Protein AF-A0A376VS15-F1 (afdb_monomer)

Sequence (38 aa):
MFRGATLVNLDSKGRLSVPTRYREQLLENAAGQMVLHH

Foldseek 3Di:
DPDDPPVFDQDPVRDTDDDPVCQVVCCVPPVVDDDDDD

Mean predicted aligned error: 6.67 Å

Organism: Escherichia coli (NCBI:txid562)

InterPro domains:
  IPR007159 SpoVT-AbrB domain [PS51740] (5-38)
  IPR020603 MraZ domain [PF02381] (1-29)
  IPR035642 MraZ, N-terminal [cd16320] (3-36)
  IPR037914 SpoVT-AbrB domain superfamily [SSF89447] (1-36)
  IPR038619 MraZ superfamily [G3DSA:3.40.1550.20] (1-38)

pLDDT: mean 76.07, std 11.94, range [51.19, 92.0]

Secondary structure (DSSP, 8-state):
---S----PBPTTS-B---HHHHHHHHHHHTT------

Solvent-accessible surface area (backbone atoms only — not comparable to full-atom values): 2757 Å² total; per-residue (Å²): 132,95,83,71,92,67,90,60,64,65,45,100,83,73,49,70,66,78,57,74,90,50,50,62,58,32,41,74,77,44,75,64,59,82,85,87,81,133

Structure (mmCIF, N/CA/C/O backbone):
data_AF-A0A376VS15-F1
#
_entry.id   AF-A0A376VS15-F1
#
loop_
_atom_site.group_PDB
_atom_site.id
_atom_site.type_symbol
_atom_site.label_atom_id
_atom_site.label_alt_id
_atom_site.label_comp_id
_atom_site.label_asym_id
_atom_site.label_entity_id
_atom_site.label_seq_id
_atom_site.pdbx_PDB_ins_code
_atom_site.Cartn_x
_atom_site.Cartn_y
_atom_site.Cartn_z
_atom_site.occupancy
_atom_site.B_iso_or_equiv
_atom_site.auth_seq_id
_atom_site.auth_comp_id
_atom_site.auth_asym_id
_atom_site.auth_atom_id
_atom_site.pdbx_PDB_model_num
ATOM 1 N N . MET A 1 1 ? -12.431 0.202 -7.633 1.00 55.69 1 MET A N 1
ATOM 2 C CA . MET A 1 1 ? -11.312 0.255 -8.603 1.00 55.69 1 MET A CA 1
ATOM 3 C C . MET A 1 1 ? -10.620 1.603 -8.472 1.00 55.69 1 MET A C 1
ATOM 5 O O . MET A 1 1 ? -11.255 2.615 -8.739 1.00 55.69 1 MET A O 1
ATOM 9 N N .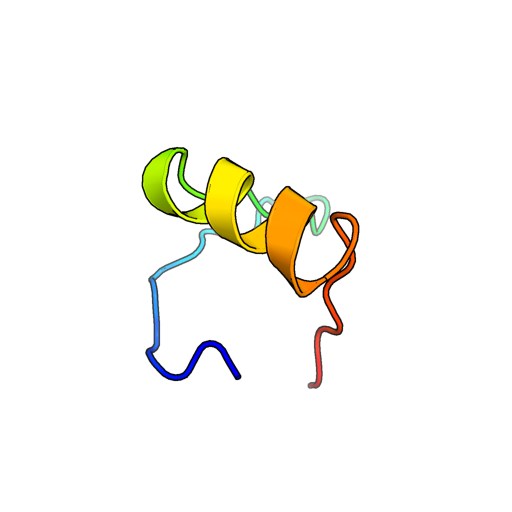 PHE A 1 2 ? -9.360 1.638 -8.029 1.00 55.28 2 PHE A N 1
ATOM 10 C CA . PHE A 1 2 ? -8.565 2.870 -8.044 1.00 55.28 2 PHE A CA 1
ATOM 11 C C . PHE A 1 2 ? -8.205 3.184 -9.499 1.00 55.28 2 PHE A C 1
ATOM 13 O O . PHE A 1 2 ? -7.401 2.481 -10.104 1.00 55.28 2 PHE A O 1
ATOM 20 N N . ARG A 1 3 ? -8.859 4.186 -10.092 1.00 51.19 3 ARG A N 1
ATOM 21 C CA . ARG A 1 3 ? -8.620 4.601 -11.478 1.00 51.19 3 ARG A CA 1
ATOM 22 C C . ARG A 1 3 ? -8.038 6.007 -11.458 1.00 51.19 3 ARG A C 1
ATOM 24 O O . ARG A 1 3 ? -8.702 6.956 -11.059 1.00 51.19 3 ARG A O 1
ATOM 31 N N . GLY A 1 4 ? -6.776 6.105 -11.846 1.00 52.53 4 GLY A N 1
ATOM 32 C CA . GLY A 1 4 ? -6.010 7.342 -11.873 1.00 52.53 4 GLY A CA 1
ATOM 33 C C . GLY A 1 4 ? -4.536 6.994 -11.811 1.00 52.53 4 GLY A C 1
ATOM 34 O O . GL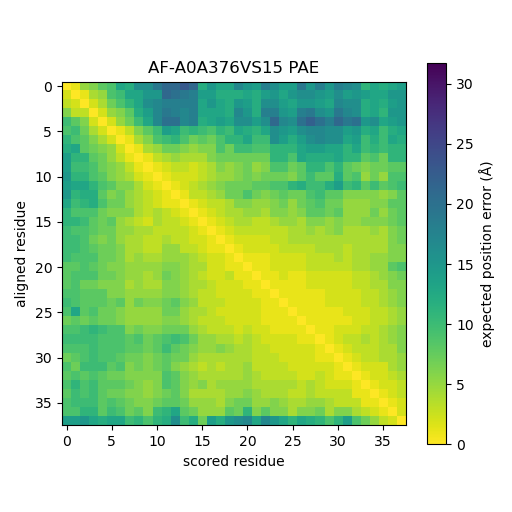Y A 1 4 ? -4.123 6.265 -10.908 1.00 52.53 4 GLY A O 1
ATOM 35 N N . ALA A 1 5 ? -3.758 7.487 -12.773 1.00 53.34 5 ALA A N 1
ATOM 36 C CA . ALA A 1 5 ? -2.304 7.412 -12.757 1.00 53.34 5 ALA A CA 1
ATOM 37 C C . ALA A 1 5 ? -1.786 8.261 -11.588 1.00 53.34 5 ALA A C 1
ATOM 39 O O . ALA A 1 5 ? -1.325 9.386 -11.752 1.00 53.34 5 ALA A O 1
ATOM 40 N N . THR A 1 6 ? -1.932 7.752 -10.367 1.00 57.31 6 THR A N 1
ATOM 41 C CA . THR A 1 6 ? -1.164 8.272 -9.246 1.00 57.31 6 THR A CA 1
ATOM 42 C C . THR A 1 6 ? 0.274 7.921 -9.590 1.00 57.31 6 THR A C 1
ATOM 44 O O . THR A 1 6 ? 0.568 6.753 -9.820 1.00 57.31 6 THR A O 1
ATOM 47 N N . LEU A 1 7 ? 1.149 8.918 -9.703 1.00 59.09 7 LEU A N 1
ATOM 48 C CA . LEU A 1 7 ? 2.588 8.706 -9.835 1.00 59.09 7 LEU A CA 1
ATOM 49 C C . LEU A 1 7 ? 3.079 8.024 -8.554 1.00 59.09 7 LEU A C 1
ATOM 51 O O . LEU A 1 7 ? 3.449 8.669 -7.576 1.00 59.09 7 LEU A O 1
ATOM 55 N N . VAL A 1 8 ? 2.992 6.701 -8.532 1.00 67.06 8 VAL A N 1
ATOM 56 C CA . VAL A 1 8 ? 3.573 5.861 -7.498 1.00 67.06 8 VAL A CA 1
ATOM 57 C C . VAL A 1 8 ? 4.967 5.498 -7.975 1.00 67.06 8 VAL A C 1
ATOM 59 O O . VAL A 1 8 ? 5.135 4.741 -8.926 1.00 67.06 8 VAL A O 1
ATOM 62 N N . ASN A 1 9 ? 5.968 6.110 -7.344 1.00 66.06 9 ASN A N 1
ATOM 63 C CA . ASN A 1 9 ? 7.362 5.802 -7.623 1.00 66.06 9 ASN A CA 1
ATOM 64 C C . ASN A 1 9 ? 7.648 4.351 -7.225 1.00 66.06 9 ASN A C 1
ATOM 66 O O . ASN A 1 9 ? 7.432 3.959 -6.074 1.00 66.06 9 ASN A O 1
ATOM 70 N N . LEU A 1 10 ? 8.129 3.581 -8.198 1.00 73.69 10 LEU A N 1
ATOM 71 C CA . LEU A 1 10 ? 8.665 2.244 -8.006 1.00 73.69 10 LEU A CA 1
ATOM 72 C C . LEU A 1 10 ? 10.154 2.387 -7.697 1.00 73.69 10 LEU A C 1
ATOM 74 O O . LEU A 1 10 ? 10.898 2.964 -8.4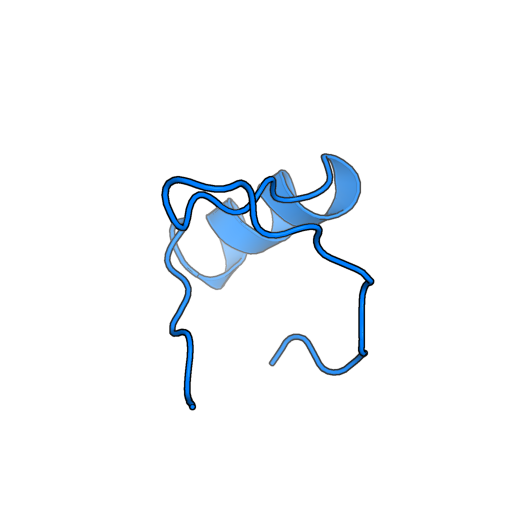92 1.00 73.69 10 LEU A O 1
ATOM 78 N N . ASP A 1 11 ? 10.589 1.914 -6.533 1.00 79.94 11 ASP A N 1
ATOM 79 C CA . ASP A 1 11 ? 12.015 1.923 -6.225 1.00 79.94 11 ASP A CA 1
ATOM 80 C C . ASP A 1 11 ? 12.773 0.836 -7.007 1.00 79.94 11 ASP A C 1
ATOM 82 O O . ASP A 1 11 ? 12.188 -0.051 -7.631 1.00 79.94 11 ASP A O 1
ATOM 86 N N . SER A 1 12 ? 14.105 0.883 -6.957 1.00 77.06 12 SER A N 1
ATOM 87 C CA . SER A 1 12 ? 14.990 -0.062 -7.654 1.00 77.06 12 SER A CA 1
ATOM 88 C C . SER A 1 12 ? 14.825 -1.528 -7.232 1.00 77.06 12 SER A C 1
ATOM 90 O O . SER A 1 12 ? 15.399 -2.412 -7.864 1.00 77.06 12 SER A O 1
ATOM 92 N N . LYS A 1 13 ? 14.054 -1.804 -6.175 1.00 80.50 13 LYS A N 1
ATOM 93 C CA . LYS A 1 13 ? 13.753 -3.151 -5.674 1.00 80.50 13 LYS A CA 1
ATOM 94 C C . LYS A 1 13 ? 12.323 -3.585 -5.999 1.00 80.50 13 LYS A C 1
ATOM 96 O O . LYS A 1 13 ? 11.873 -4.602 -5.479 1.00 80.50 13 LYS A O 1
ATOM 101 N N . GLY A 1 14 ? 11.602 -2.818 -6.816 1.00 76.88 14 GLY A N 1
ATOM 102 C CA . GLY A 1 14 ? 10.214 -3.109 -7.155 1.00 76.88 14 GLY A CA 1
ATOM 103 C C . GLY A 1 14 ? 9.238 -2.839 -6.008 1.00 76.88 14 GLY A C 1
ATOM 104 O O . GLY A 1 14 ? 8.128 -3.368 -6.024 1.00 76.88 14 GLY A O 1
ATOM 105 N N . ARG A 1 15 ? 9.618 -2.042 -4.997 1.00 81.38 15 ARG A N 1
ATOM 106 C CA . ARG A 1 15 ? 8.698 -1.661 -3.915 1.00 81.38 15 ARG A CA 1
ATOM 107 C C . ARG A 1 15 ? 7.954 -0.392 -4.294 1.00 81.38 15 ARG A C 1
ATOM 109 O O . ARG A 1 15 ? 8.533 0.561 -4.814 1.00 81.38 15 ARG A O 1
ATOM 116 N N . LEU A 1 16 ? 6.668 -0.378 -3.971 1.00 80.44 16 LEU A N 1
ATOM 117 C CA . LEU A 1 16 ? 5.766 0.730 -4.236 1.00 80.44 16 LEU A CA 1
ATOM 118 C C . LEU A 1 16 ? 5.316 1.351 -2.915 1.00 80.44 16 LEU A C 1
ATOM 120 O O . LEU A 1 16 ? 4.816 0.663 -2.025 1.00 80.44 16 LEU A O 1
ATOM 124 N N . SER A 1 17 ? 5.487 2.665 -2.783 1.00 81.56 17 SER A N 1
ATOM 125 C CA . SER A 1 17 ? 5.000 3.396 -1.611 1.00 81.56 17 SER A CA 1
ATOM 126 C C . SER A 1 17 ? 3.561 3.846 -1.830 1.00 81.56 17 SER A C 1
ATOM 128 O O . SER A 1 17 ? 3.305 4.755 -2.615 1.00 81.56 17 SER A O 1
ATOM 130 N N . VAL A 1 18 ? 2.615 3.243 -1.110 1.00 81.50 18 VAL A N 1
ATOM 131 C CA . VAL A 1 18 ? 1.209 3.672 -1.135 1.00 81.50 18 VAL A CA 1
ATOM 132 C C . VAL A 1 18 ? 1.075 5.024 -0.416 1.00 81.50 18 VAL A C 1
ATOM 134 O O . VAL A 1 18 ? 1.468 5.107 0.751 1.00 81.50 18 VAL A O 1
ATOM 137 N N . PRO A 1 19 ? 0.529 6.084 -1.046 1.00 82.94 19 PRO A N 1
ATOM 138 C CA . PRO A 1 19 ? 0.300 7.367 -0.381 1.00 82.94 19 PRO A CA 1
ATOM 139 C C . PRO A 1 19 ? -0.639 7.238 0.824 1.00 82.94 19 PRO A C 1
ATOM 141 O O . PRO A 1 19 ? -1.635 6.519 0.763 1.00 82.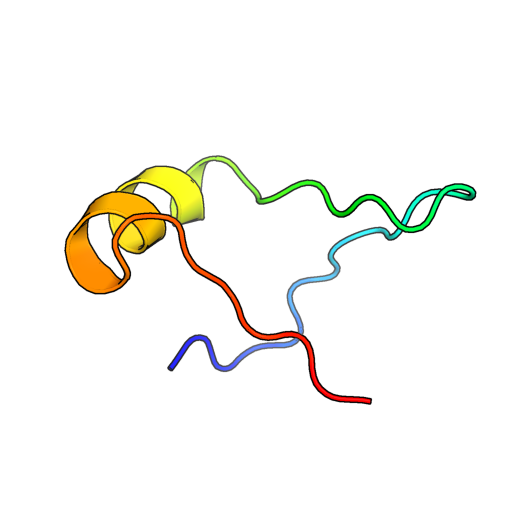94 19 PRO A O 1
ATOM 144 N N . THR A 1 20 ? -0.370 7.984 1.902 1.00 85.12 20 THR A N 1
ATOM 145 C CA . THR A 1 20 ? -1.108 7.881 3.177 1.00 85.12 20 THR A CA 1
ATOM 146 C C . THR A 1 20 ? -2.622 8.000 3.012 1.00 85.12 20 THR A C 1
ATOM 148 O O . THR A 1 20 ? -3.350 7.193 3.577 1.00 85.12 20 THR A O 1
ATOM 151 N N . ARG A 1 21 ? -3.087 8.921 2.157 1.00 84.12 21 ARG A N 1
ATOM 152 C CA . ARG A 1 21 ? -4.514 9.156 1.871 1.00 84.12 21 ARG A CA 1
ATOM 153 C C . ARG A 1 21 ? -5.279 7.939 1.338 1.00 84.12 21 ARG A C 1
ATOM 155 O O . ARG A 1 21 ? -6.497 7.929 1.406 1.00 84.12 21 ARG A O 1
ATOM 162 N N . TYR A 1 22 ? -4.587 6.957 0.760 1.00 82.88 22 TYR A N 1
ATOM 163 C CA . TYR A 1 22 ? -5.220 5.769 0.186 1.00 82.88 22 TYR A CA 1
ATOM 164 C C . TYR A 1 22 ? -5.107 4.544 1.093 1.00 82.88 22 TYR A C 1
ATOM 166 O O . TYR A 1 22 ? -5.774 3.552 0.828 1.00 82.88 22 TYR A O 1
ATOM 174 N N . ARG A 1 23 ? -4.281 4.585 2.150 1.00 86.00 23 ARG A N 1
ATOM 175 C CA . ARG A 1 23 ? -4.049 3.416 3.014 1.00 86.00 23 ARG A CA 1
ATOM 176 C C . ARG A 1 23 ? -5.303 2.993 3.768 1.00 86.00 23 ARG A C 1
ATOM 178 O O . ARG A 1 23 ? -5.606 1.810 3.789 1.00 86.00 23 ARG A O 1
ATOM 185 N N . GLU A 1 24 ? -6.023 3.950 4.341 1.00 88.81 24 GLU A N 1
ATOM 186 C CA . GLU A 1 24 ? -7.271 3.697 5.071 1.00 88.81 24 GLU A CA 1
ATOM 187 C C . GLU A 1 24 ? -8.318 3.076 4.143 1.00 88.81 24 GLU A C 1
ATOM 189 O O . GLU A 1 24 ? -8.759 1.951 4.358 1.00 88.81 24 GLU A O 1
ATOM 194 N N . GLN A 1 25 ? -8.569 3.721 3.003 1.00 86.56 25 GLN A N 1
ATOM 195 C CA . GLN A 1 25 ? -9.500 3.215 2.000 1.00 86.56 25 GLN A CA 1
ATOM 196 C C . GLN A 1 25 ? -9.099 1.829 1.457 1.00 86.56 25 GLN A C 1
ATOM 198 O O . GLN A 1 25 ? -9.973 1.014 1.160 1.00 86.56 25 GLN A O 1
ATOM 203 N N . LEU A 1 26 ? -7.800 1.543 1.316 1.00 86.75 26 LEU A N 1
ATOM 204 C CA . LEU A 1 26 ? -7.293 0.238 0.882 1.00 86.75 26 LEU A CA 1
ATOM 205 C C . LEU A 1 26 ? -7.531 -0.851 1.935 1.00 86.75 26 LEU A C 1
ATOM 207 O O . LEU A 1 26 ? -7.902 -1.973 1.592 1.00 86.75 26 LEU A O 1
ATOM 211 N N . LEU A 1 27 ? -7.314 -0.531 3.209 1.00 89.44 27 LEU A N 1
ATOM 212 C CA . LEU A 1 27 ? -7.566 -1.451 4.314 1.00 89.44 27 LEU A CA 1
ATOM 213 C C . LEU A 1 27 ? -9.056 -1.771 4.424 1.00 89.44 27 LEU A C 1
ATOM 215 O O . LEU A 1 27 ? -9.419 -2.942 4.481 1.00 89.44 27 LEU A O 1
ATOM 219 N N . GLU A 1 28 ? -9.908 -0.753 4.365 1.00 92.00 28 GLU A N 1
ATOM 220 C C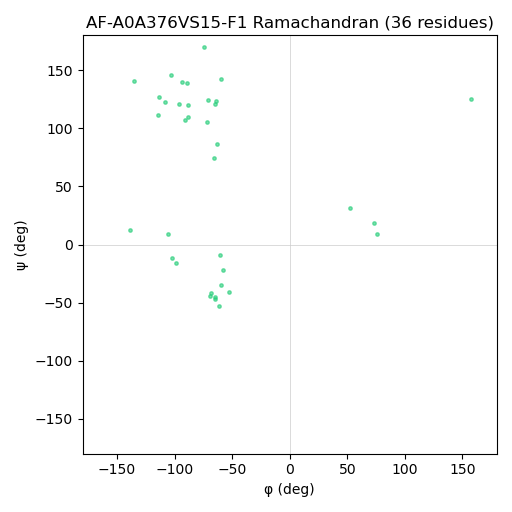A . GLU A 1 28 ? -11.357 -0.910 4.510 1.00 92.00 28 GLU A CA 1
ATOM 221 C C . GLU A 1 28 ? -12.001 -1.642 3.331 1.00 92.00 28 GLU A C 1
ATOM 223 O O . GLU A 1 28 ? -12.833 -2.524 3.526 1.00 92.00 28 GLU A O 1
ATOM 228 N N . ASN A 1 29 ? -11.621 -1.297 2.098 1.00 88.62 29 ASN A N 1
ATOM 229 C CA . ASN A 1 29 ? -12.335 -1.772 0.906 1.00 88.62 29 ASN A CA 1
ATOM 230 C C . ASN A 1 29 ? -11.670 -2.967 0.218 1.00 88.62 29 ASN A C 1
ATOM 232 O O . ASN A 1 29 ? -12.286 -3.595 -0.641 1.00 88.62 29 ASN A O 1
ATOM 236 N N . ALA A 1 30 ? -10.407 -3.254 0.535 1.00 85.94 30 ALA A N 1
ATOM 237 C CA . ALA A 1 30 ? -9.633 -4.302 -0.126 1.00 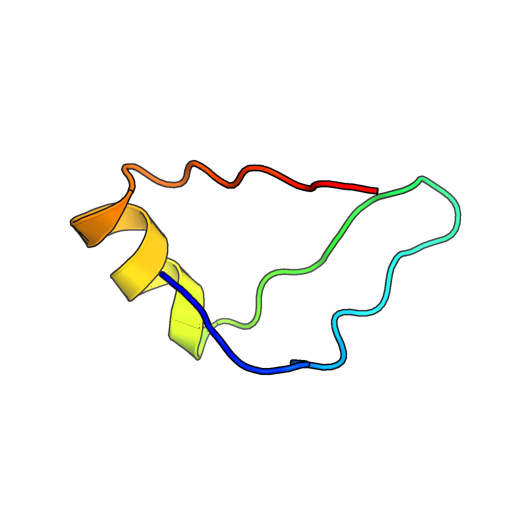85.94 30 ALA A CA 1
ATOM 238 C C . ALA A 1 30 ? -8.777 -5.122 0.849 1.00 85.94 30 ALA A C 1
ATOM 240 O O . ALA A 1 30 ? -7.895 -5.852 0.405 1.00 85.94 30 ALA A O 1
ATOM 241 N N . ALA A 1 31 ? -8.992 -4.997 2.167 1.00 87.50 31 ALA A N 1
ATOM 242 C CA . ALA A 1 31 ? -8.200 -5.678 3.196 1.00 87.50 31 ALA A CA 1
ATOM 243 C C . ALA A 1 31 ? -6.679 -5.461 3.039 1.00 87.50 31 ALA A C 1
ATOM 245 O O . ALA A 1 31 ? -5.871 -6.3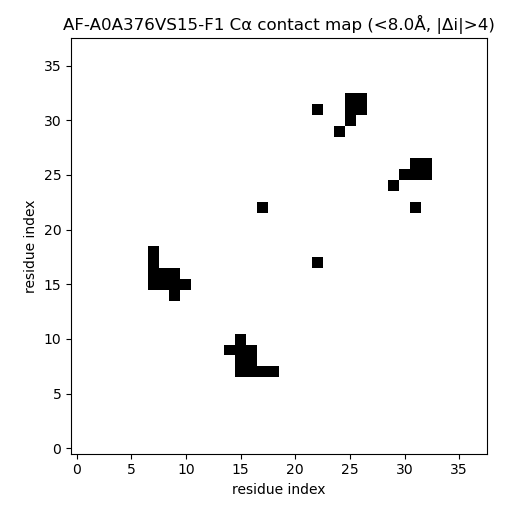39 3.340 1.00 87.50 31 ALA A O 1
ATOM 246 N N . GLY A 1 32 ? -6.277 -4.297 2.514 1.00 85.19 32 GLY A N 1
ATOM 247 C CA . GLY A 1 32 ? -4.873 -3.978 2.250 1.00 85.19 32 GLY A CA 1
ATOM 248 C C . GLY A 1 32 ? -4.285 -4.659 1.008 1.00 85.19 32 GLY A C 1
ATOM 249 O O . GLY A 1 32 ? -3.075 -4.586 0.802 1.00 85.19 32 GLY A O 1
ATOM 250 N N . GLN A 1 33 ? -5.100 -5.315 0.179 1.00 82.19 33 GLN A N 1
ATOM 251 C CA . GLN A 1 33 ? -4.644 -6.046 -1.001 1.00 82.19 33 GLN A CA 1
ATOM 252 C C . GLN A 1 33 ? -4.700 -5.183 -2.265 1.00 82.19 33 GLN A C 1
ATOM 254 O O . GLN A 1 33 ? -5.648 -4.433 -2.503 1.00 82.19 33 GLN A O 1
ATOM 259 N N . MET A 1 34 ? -3.673 -5.310 -3.104 1.00 80.25 34 MET A N 1
ATOM 260 C CA . MET A 1 34 ? -3.577 -4.646 -4.404 1.00 80.25 34 MET A CA 1
ATOM 261 C C . MET A 1 34 ? -3.080 -5.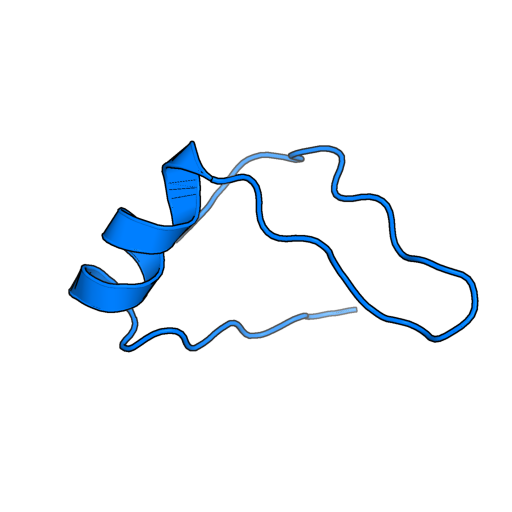639 -5.447 1.00 80.25 34 MET A C 1
ATOM 263 O O . MET A 1 34 ? -2.180 -6.429 -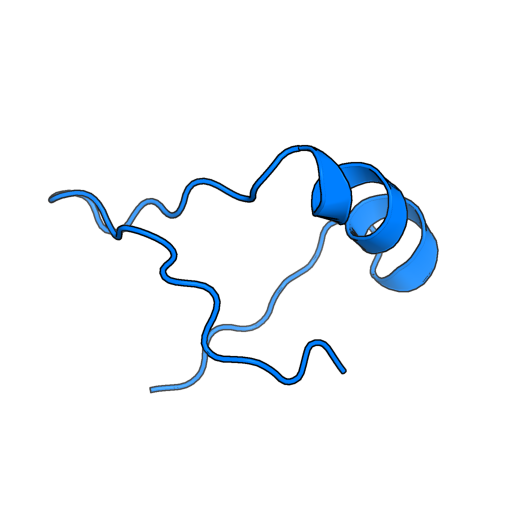5.174 1.00 80.25 34 MET A O 1
ATOM 267 N N . VAL A 1 35 ? -3.640 -5.562 -6.653 1.00 79.38 35 VAL A N 1
ATOM 268 C CA . VAL A 1 35 ? -3.168 -6.324 -7.812 1.00 79.38 35 VAL A CA 1
ATOM 269 C C . VAL A 1 35 ? -2.497 -5.353 -8.773 1.00 79.38 35 VAL A C 1
ATOM 271 O O . VAL A 1 35 ? -3.109 -4.370 -9.194 1.00 79.38 35 VAL A O 1
ATOM 274 N N . LEU A 1 36 ? -1.232 -5.618 -9.093 1.00 74.44 36 LEU A N 1
ATOM 275 C CA . LEU A 1 36 ? -0.489 -4.899 -10.120 1.00 74.44 36 LEU A CA 1
ATOM 276 C C . LEU A 1 36 ? -0.576 -5.711 -11.420 1.00 74.44 36 LEU A C 1
ATOM 278 O O . LEU A 1 36 ? -0.169 -6.871 -11.442 1.00 74.44 36 LEU A O 1
ATOM 282 N N . HIS A 1 37 ? -1.115 -5.117 -12.483 1.00 68.25 37 HIS A N 1
ATOM 283 C CA . HIS A 1 37 ? -1.087 -5.696 -13.829 1.00 68.25 37 HIS A CA 1
ATOM 284 C C . HIS A 1 37 ? -0.018 -4.985 -14.670 1.00 68.25 37 HIS A C 1
ATOM 286 O O . HIS A 1 37 ? 0.229 -3.797 -14.453 1.00 68.25 37 HIS A O 1
ATOM 292 N N . HIS A 1 38 ? 0.631 -5.737 -15.564 1.00 63.78 38 HIS A N 1
ATOM 293 C CA . HIS A 1 38 ? 1.611 -5.232 -16.531 1.00 63.78 38 HIS A CA 1
ATOM 294 C C . HIS A 1 38 ? 0.930 -4.535 -17.710 1.00 63.78 38 HIS A C 1
ATOM 296 O O . HIS A 1 38 ? -0.226 -4.905 -18.020 1.00 63.78 38 HIS A O 1
#

Radius of gyration: 10.5 Å; Cα contacts (8 Å, |Δi|>4): 18; chains: 1; bounding box: 27×16×22 Å